Protein AF-A0A7W1EA99-F1 (afdb_monomer)

Mean predicted aligned error: 9.06 Å

Foldseek 3Di:
DVVVVVVVVVVVVVVVVVVCVVVVVVVVVVVVVVVVVVVVVVVVVVLVVCCVPPVPVSVVVVCVVVVD

pLDDT: mean 86.85, std 8.66, range [50.78, 96.06]

Radius of gyration: 24.89 Å; Cα contacts (8 Å, |Δi|>4): 9; chains: 1; bounding box: 43×18×70 Å

Secondary structure (DSSP, 8-state):
-HHHHHHHHHHHHHHHHHHHHHHHHHHHHHHHHHHHHHHHHHHHHHHHHHHHH-HHHHHHHHHHHHT-

Solvent-accessible surface area (backbone atoms only — not comparable to full-atom values): 3710 Å² total; per-residue (Å²): 108,68,72,58,51,51,52,50,51,53,48,51,54,50,51,53,50,51,50,48,54,61,49,47,57,53,48,50,56,51,49,51,51,52,51,52,48,51,52,50,48,50,52,49,51,52,46,51,52,37,40,73,79,38,49,71,59,38,50,52,51,49,36,68,71,65,74,106

Sequence (68 aa):
MLRNLLGLALFAVIALFLLKVVFGGVFLLAGLFFALLKLALLGFVVYLLLRLVAPDTASRIRQAVRGH

Structure (mmCIF, N/CA/C/O backbone):
data_AF-A0A7W1EA99-F1
#
_entry.id   AF-A0A7W1EA99-F1
#
loop_
_atom_site.group_PDB
_atom_site.id
_atom_site.type_symbol
_atom_site.label_atom_id
_atom_site.label_alt_id
_atom_site.label_comp_id
_atom_site.label_asym_id
_atom_site.label_entity_id
_atom_site.label_seq_id
_atom_site.pdbx_PDB_ins_code
_atom_site.Cartn_x
_atom_site.Cartn_y
_atom_site.Cartn_z
_atom_site.occupancy
_atom_site.B_iso_or_equiv
_atom_site.auth_seq_id
_atom_site.auth_comp_id
_atom_site.auth_asym_id
_atom_site.auth_atom_id
_atom_site.pdbx_PDB_model_num
ATOM 1 N N . MET A 1 1 ? 15.082 -3.668 -44.216 1.00 57.97 1 MET A N 1
ATOM 2 C CA . MET A 1 1 ? 13.860 -3.431 -43.409 1.00 57.97 1 MET A CA 1
ATOM 3 C C . MET A 1 1 ? 13.897 -4.121 -42.045 1.00 57.97 1 MET A C 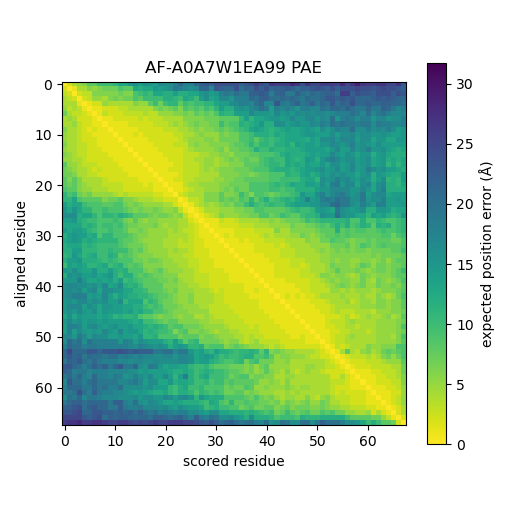1
ATOM 5 O O . MET A 1 1 ? 13.518 -3.486 -41.072 1.00 57.97 1 MET A O 1
ATOM 9 N N . LEU A 1 2 ? 14.456 -5.338 -41.932 1.00 62.88 2 LEU A N 1
ATOM 10 C CA . LEU A 1 2 ? 14.651 -6.043 -40.651 1.00 62.88 2 LEU A CA 1
ATOM 11 C C . LEU A 1 2 ? 15.434 -5.226 -39.597 1.00 62.88 2 LEU A C 1
ATOM 13 O O . LEU A 1 2 ? 15.057 -5.205 -38.434 1.00 62.88 2 LEU A O 1
ATOM 17 N N . ARG A 1 3 ? 16.456 -4.461 -40.014 1.00 71.12 3 ARG A N 1
ATOM 18 C CA . ARG A 1 3 ? 17.201 -3.518 -39.150 1.00 71.12 3 ARG A CA 1
ATOM 19 C C . ARG A 1 3 ? 16.315 -2.424 -38.532 1.00 71.12 3 ARG A C 1
ATOM 21 O O . ARG A 1 3 ? 16.522 -2.054 -37.385 1.00 71.12 3 ARG A O 1
ATOM 28 N N . ASN A 1 4 ? 15.321 -1.933 -39.277 1.00 80.19 4 ASN A N 1
ATOM 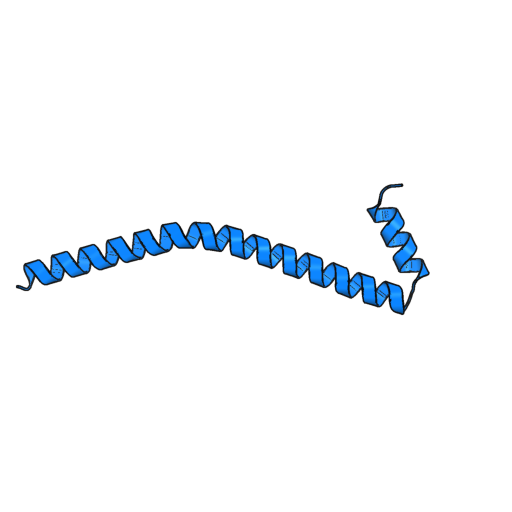29 C CA . ASN A 1 4 ? 14.378 -0.922 -38.784 1.00 80.19 4 ASN A CA 1
ATOM 30 C C . ASN A 1 4 ? 13.332 -1.550 -37.85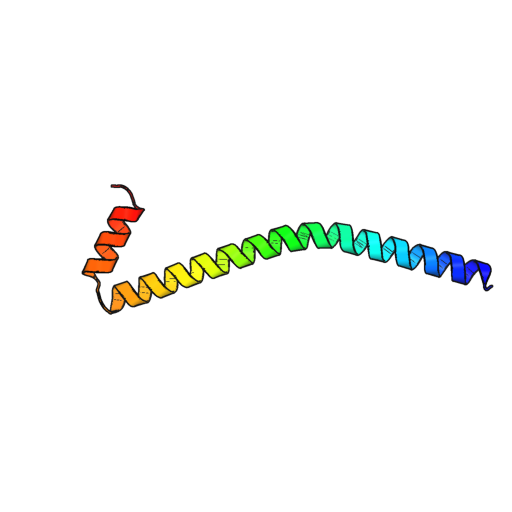0 1.00 80.19 4 ASN A C 1
ATOM 32 O O . ASN A 1 4 ? 12.941 -0.941 -36.862 1.00 80.19 4 ASN A O 1
ATOM 36 N N . LEU A 1 5 ? 12.931 -2.794 -38.135 1.00 85.94 5 LEU A N 1
ATOM 37 C CA . LEU A 1 5 ? 12.023 -3.574 -37.295 1.00 85.94 5 LEU A CA 1
ATOM 38 C C . LEU A 1 5 ? 12.662 -3.937 -35.944 1.00 85.94 5 LEU A C 1
ATOM 40 O O . LEU A 1 5 ? 12.009 -3.822 -34.916 1.00 85.94 5 LEU A O 1
ATOM 44 N N . LEU A 1 6 ? 13.949 -4.303 -35.935 1.00 87.31 6 LEU A N 1
ATOM 45 C CA . LEU A 1 6 ? 14.717 -4.554 -34.709 1.00 87.31 6 LEU A CA 1
ATOM 46 C C . LEU A 1 6 ? 14.879 -3.284 -33.863 1.00 87.31 6 LEU A C 1
ATOM 48 O O . LEU A 1 6 ? 14.710 -3.342 -32.649 1.00 87.31 6 LEU A O 1
ATOM 52 N N . GLY A 1 7 ? 15.148 -2.136 -34.496 1.00 89.69 7 GLY A N 1
ATOM 53 C CA . GLY A 1 7 ? 15.197 -0.844 -33.804 1.00 89.69 7 GLY A CA 1
ATOM 54 C C . GLY A 1 7 ? 13.851 -0.461 -33.181 1.00 89.69 7 GLY A C 1
ATOM 55 O O . GLY A 1 7 ? 13.803 -0.060 -32.021 1.00 89.69 7 GLY A O 1
ATOM 56 N N . LEU A 1 8 ? 12.751 -0.662 -33.914 1.00 92.81 8 LEU A N 1
ATOM 57 C CA . LEU A 1 8 ? 11.396 -0.437 -33.406 1.00 92.81 8 LEU A CA 1
ATOM 58 C C . LEU A 1 8 ? 11.046 -1.397 -32.259 1.00 92.81 8 LEU A C 1
ATOM 60 O O . LEU A 1 8 ? 10.475 -0.970 -31.261 1.00 92.81 8 LEU A O 1
ATOM 64 N N . ALA A 1 9 ? 11.409 -2.677 -32.377 1.00 92.50 9 ALA A N 1
ATOM 65 C CA . ALA A 1 9 ? 11.171 -3.677 -31.341 1.00 92.50 9 ALA A CA 1
ATOM 66 C C . ALA A 1 9 ? 11.936 -3.343 -30.053 1.00 92.50 9 ALA A C 1
ATOM 68 O O . ALA A 1 9 ? 11.359 -3.372 -28.968 1.00 92.50 9 ALA A O 1
ATOM 69 N N . LEU A 1 10 ? 13.209 -2.957 -30.171 1.00 94.00 10 LEU A N 1
ATOM 70 C CA . LEU A 1 10 ? 14.016 -2.538 -29.027 1.00 94.00 10 LEU A CA 1
ATOM 71 C C . LEU A 1 10 ? 13.447 -1.270 -28.376 1.00 94.00 10 LEU A C 1
ATOM 73 O O . LEU A 1 10 ? 13.307 -1.212 -27.156 1.00 94.00 10 LEU A O 1
ATOM 77 N N . PHE A 1 11 ? 13.048 -0.285 -29.185 1.00 94.50 11 PHE A N 1
ATOM 78 C CA . PHE A 1 11 ? 12.391 0.926 -28.700 1.00 94.50 11 PHE A CA 1
ATOM 79 C C . PHE A 1 11 ? 11.081 0.617 -27.966 1.00 94.50 11 PHE A C 1
ATOM 81 O O . PHE A 1 11 ? 10.849 1.150 -26.885 1.00 94.50 11 PHE A O 1
ATOM 88 N N . ALA A 1 12 ? 10.253 -0.283 -28.501 1.00 94.62 12 ALA A N 1
ATOM 89 C CA . ALA A 1 12 ? 9.000 -0.686 -27.872 1.00 94.62 12 ALA A CA 1
ATOM 90 C C . ALA A 1 12 ? 9.229 -1.358 -26.510 1.00 94.62 12 ALA A C 1
ATOM 92 O O . ALA A 1 12 ? 8.530 -1.043 -25.548 1.00 94.62 12 ALA A O 1
ATOM 93 N N . VAL A 1 13 ? 10.233 -2.234 -26.397 1.00 96.06 13 VAL A N 1
ATOM 94 C CA . VAL A 1 13 ? 10.599 -2.865 -25.118 1.00 96.06 13 VAL A CA 1
ATOM 95 C C . VAL A 1 13 ? 11.034 -1.814 -24.096 1.00 96.06 13 VAL A C 1
ATOM 97 O O . VAL A 1 13 ? 10.561 -1.835 -22.959 1.00 96.06 13 VAL A O 1
ATOM 100 N N . ILE A 1 14 ? 11.880 -0.863 -24.501 1.00 95.69 14 ILE A N 1
ATOM 101 C CA . ILE A 1 14 ? 12.353 0.221 -23.627 1.00 95.69 14 ILE A CA 1
ATOM 102 C C . ILE A 1 14 ? 11.190 1.129 -23.206 1.00 95.69 14 ILE A C 1
ATOM 104 O O . ILE A 1 14 ? 11.046 1.434 -22.023 1.00 95.69 14 ILE A O 1
ATOM 108 N N . ALA A 1 15 ? 10.327 1.520 -24.145 1.00 94.75 15 ALA A N 1
ATOM 109 C CA . ALA A 1 15 ? 9.167 2.361 -23.876 1.00 94.75 15 ALA A CA 1
ATOM 110 C C . ALA A 1 15 ? 8.182 1.682 -22.912 1.00 94.75 15 ALA A C 1
ATOM 112 O O . ALA A 1 15 ? 7.729 2.308 -21.956 1.00 94.75 15 ALA A O 1
ATOM 113 N N . LEU A 1 16 ? 7.896 0.389 -23.106 1.00 94.19 16 LEU A N 1
ATOM 114 C CA . LEU A 1 16 ? 7.045 -0.387 -22.198 1.00 94.19 16 LEU A CA 1
ATOM 115 C C . LEU A 1 16 ? 7.674 -0.548 -20.812 1.00 94.19 16 LEU A C 1
ATOM 117 O O . LEU A 1 16 ? 6.958 -0.521 -19.811 1.00 94.19 16 LEU A O 1
ATOM 121 N N . PHE A 1 17 ? 8.995 -0.709 -20.736 1.00 93.94 17 PHE A N 1
ATOM 122 C CA . PHE A 1 17 ? 9.701 -0.767 -19.461 1.00 93.94 17 PHE A CA 1
ATOM 123 C C . PHE A 1 17 ? 9.602 0.565 -18.708 1.00 93.94 17 PHE A C 1
ATOM 125 O O . PHE A 1 17 ? 9.181 0.572 -17.552 1.00 93.94 17 PHE A O 1
ATOM 132 N N . LEU A 1 18 ? 9.887 1.694 -19.368 1.00 92.38 18 LEU A N 1
ATOM 133 C CA . LEU A 1 18 ? 9.723 3.028 -18.778 1.00 92.38 18 LEU A CA 1
ATOM 134 C C . LEU A 1 18 ? 8.280 3.274 -18.330 1.00 92.38 18 LEU A C 1
ATOM 136 O O . LEU A 1 18 ? 8.057 3.760 -17.222 1.00 92.38 18 LEU A O 1
ATOM 140 N N . LEU A 1 19 ? 7.303 2.887 -19.153 1.00 91.69 19 LEU A N 1
ATOM 141 C CA . LEU A 1 19 ? 5.888 3.002 -18.817 1.00 91.69 19 LEU A CA 1
ATOM 142 C C . LEU A 1 19 ? 5.564 2.214 -17.541 1.00 91.69 19 LEU A C 1
ATOM 144 O O . LEU A 1 19 ? 4.948 2.750 -16.624 1.00 91.69 19 LEU A O 1
ATOM 148 N N . LYS A 1 20 ? 6.037 0.968 -17.433 1.00 86.69 20 LYS A N 1
ATOM 149 C CA . LYS A 1 20 ? 5.861 0.153 -16.223 1.00 86.69 20 LYS A CA 1
ATOM 150 C C . LYS A 1 20 ? 6.537 0.755 -14.996 1.00 86.69 20 LYS A C 1
ATOM 152 O O . LYS A 1 20 ? 5.980 0.639 -13.914 1.00 86.69 20 LYS A O 1
ATOM 157 N N . VAL A 1 21 ? 7.698 1.390 -15.136 1.00 86.38 21 VAL A N 1
ATOM 158 C CA . VAL A 1 21 ? 8.392 2.036 -14.010 1.00 86.38 21 VAL A CA 1
ATOM 159 C C . VAL A 1 21 ? 7.618 3.263 -13.524 1.00 86.38 21 VAL A C 1
ATOM 161 O O . VAL A 1 21 ? 7.343 3.385 -12.331 1.00 86.38 21 VAL A O 1
ATOM 164 N N . VAL A 1 22 ? 7.203 4.134 -14.448 1.00 86.38 22 VAL A N 1
ATOM 165 C CA . VAL A 1 22 ? 6.450 5.357 -14.127 1.00 86.38 22 VAL A CA 1
ATOM 166 C C . VAL A 1 22 ? 5.097 5.013 -13.506 1.00 86.38 22 VAL A C 1
ATOM 168 O O . VAL A 1 22 ? 4.761 5.503 -12.429 1.00 86.38 22 VAL A O 1
ATOM 171 N N . PHE A 1 23 ? 4.335 4.122 -14.142 1.00 84.56 23 PHE A N 1
ATOM 172 C CA . PHE A 1 23 ? 3.035 3.717 -13.616 1.00 84.56 23 PHE A CA 1
ATOM 173 C C . PHE A 1 23 ? 3.164 2.804 -12.392 1.00 84.56 23 PHE A C 1
ATOM 175 O O . PHE A 1 23 ? 2.350 2.910 -11.484 1.00 84.56 23 PHE A O 1
ATOM 182 N N . GLY A 1 24 ? 4.200 1.970 -12.292 1.00 81.88 24 GLY A N 1
ATOM 183 C CA . GLY A 1 24 ? 4.430 1.088 -11.143 1.00 81.88 24 GLY A CA 1
ATOM 184 C C . GLY A 1 24 ? 4.604 1.847 -9.826 1.00 81.88 24 GLY A C 1
ATOM 185 O O . GLY A 1 24 ? 4.020 1.455 -8.816 1.00 81.88 24 GLY A O 1
ATOM 186 N N . GLY A 1 25 ? 5.324 2.975 -9.842 1.00 77.81 25 GLY A N 1
ATOM 187 C CA . GLY A 1 25 ? 5.457 3.8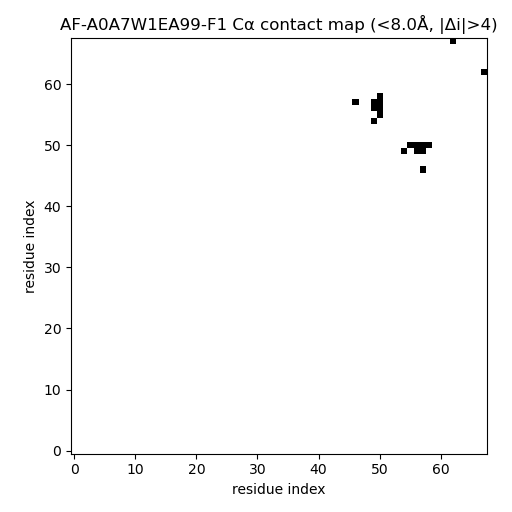46 -8.668 1.00 77.81 25 GLY A CA 1
ATOM 188 C C . GLY A 1 25 ? 4.127 4.473 -8.231 1.00 77.81 25 GLY A C 1
ATOM 189 O O . GLY A 1 25 ? 3.793 4.473 -7.046 1.00 77.81 25 GLY A O 1
ATOM 190 N N . VAL A 1 26 ? 3.320 4.938 -9.190 1.00 80.44 26 VAL A N 1
ATOM 191 C CA . VAL A 1 26 ? 1.984 5.504 -8.922 1.00 80.44 26 VAL A CA 1
ATOM 192 C C . VAL A 1 26 ? 1.018 4.431 -8.404 1.00 80.44 26 VAL A C 1
ATOM 194 O O . VAL A 1 26 ? 0.274 4.667 -7.451 1.00 80.44 26 VAL A O 1
ATOM 197 N N . PHE A 1 27 ? 1.066 3.226 -8.976 1.00 80.31 27 PHE A N 1
ATOM 198 C CA . PHE A 1 27 ? 0.251 2.088 -8.548 1.00 80.31 27 PHE A CA 1
ATOM 199 C C . PHE A 1 27 ? 0.616 1.584 -7.148 1.00 80.31 27 PHE A C 1
ATOM 201 O O . PHE A 1 27 ? -0.266 1.091 -6.448 1.00 80.31 27 PHE A O 1
ATOM 208 N N . LEU A 1 28 ? 1.867 1.736 -6.708 1.00 84.81 28 LEU A N 1
ATOM 209 C CA . LEU A 1 28 ? 2.274 1.397 -5.342 1.00 84.81 28 LEU A CA 1
ATOM 210 C C . LEU A 1 28 ? 1.588 2.293 -4.306 1.00 84.81 28 LEU A C 1
ATOM 212 O O . LEU A 1 28 ? 0.992 1.789 -3.354 1.00 84.81 28 LEU A O 1
ATOM 216 N N . LEU A 1 29 ? 1.622 3.611 -4.515 1.00 86.25 29 LEU A N 1
ATOM 217 C CA . LEU A 1 29 ? 0.965 4.570 -3.622 1.00 86.25 29 LEU A CA 1
ATOM 218 C C . LEU A 1 29 ? -0.556 4.407 -3.644 1.00 86.25 29 LEU A C 1
ATOM 220 O O . LEU A 1 29 ? -1.187 4.368 -2.588 1.00 86.25 29 LEU A O 1
ATOM 224 N N . ALA A 1 30 ? -1.139 4.245 -4.834 1.00 88.69 30 ALA A N 1
ATOM 225 C CA . ALA A 1 30 ? -2.566 3.977 -4.971 1.00 88.69 30 ALA A CA 1
ATOM 226 C C . ALA A 1 30 ? -2.955 2.656 -4.285 1.00 88.69 30 ALA A C 1
ATOM 228 O O . ALA A 1 30 ? -3.934 2.608 -3.545 1.00 88.69 30 ALA A O 1
ATOM 229 N N . GLY A 1 31 ? -2.167 1.594 -4.469 1.00 88.19 31 GLY A N 1
ATOM 230 C CA . GLY A 1 31 ? -2.385 0.294 -3.837 1.00 88.19 31 GLY A CA 1
ATOM 231 C C . GLY A 1 31 ? -2.335 0.372 -2.313 1.00 88.19 31 GLY A C 1
ATOM 232 O O . GLY A 1 31 ? -3.223 -0.164 -1.648 1.00 88.19 31 GLY A O 1
ATOM 233 N N . LEU A 1 32 ? -1.359 1.096 -1.759 1.00 90.75 32 LEU A N 1
ATOM 234 C CA . LEU A 1 32 ? -1.262 1.332 -0.319 1.00 90.75 32 LEU A CA 1
ATOM 235 C C . LEU A 1 32 ? -2.462 2.132 0.202 1.00 90.75 32 LEU A C 1
ATOM 237 O O . LEU A 1 32 ? -3.060 1.751 1.207 1.00 90.75 32 LEU A O 1
ATOM 241 N N . PHE A 1 33 ? -2.860 3.191 -0.505 1.00 93.25 33 PHE A N 1
ATOM 242 C CA . PHE A 1 33 ? -4.044 3.973 -0.158 1.00 93.25 33 PHE A CA 1
ATOM 243 C C . PHE A 1 33 ? -5.308 3.104 -0.130 1.00 93.25 33 PHE A C 1
ATOM 245 O O . PHE A 1 33 ? -6.042 3.119 0.856 1.00 93.25 33 PHE A O 1
ATOM 252 N N . PHE A 1 34 ? -5.535 2.278 -1.156 1.00 94.12 34 PHE A N 1
ATOM 253 C CA . PHE A 1 34 ? -6.671 1.354 -1.188 1.00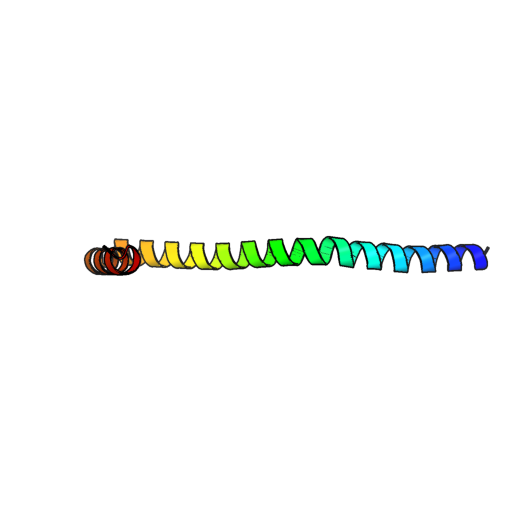 94.12 34 PHE A CA 1
ATOM 254 C C . PHE A 1 34 ? -6.594 0.275 -0.103 1.00 94.12 34 PHE A C 1
ATOM 256 O O . PHE A 1 34 ? -7.632 -0.115 0.434 1.00 94.12 34 PHE A O 1
ATOM 263 N N . ALA A 1 35 ? -5.400 -0.211 0.240 1.00 92.44 35 ALA A N 1
ATOM 264 C CA . ALA A 1 35 ? -5.219 -1.175 1.322 1.00 92.44 35 ALA A CA 1
ATOM 265 C C . ALA A 1 35 ? -5.594 -0.566 2.682 1.00 92.44 35 ALA A C 1
ATOM 267 O O . ALA A 1 35 ? -6.367 -1.164 3.433 1.00 92.44 35 ALA A O 1
ATOM 268 N N . LEU A 1 36 ? -5.120 0.652 2.962 1.00 94.69 36 LEU A N 1
ATOM 269 C CA . LEU A 1 36 ? -5.489 1.401 4.164 1.00 94.69 36 LEU A CA 1
ATOM 270 C C . LEU A 1 36 ? -6.985 1.720 4.187 1.00 94.69 36 LEU A C 1
ATOM 272 O O . LEU A 1 36 ? -7.626 1.563 5.223 1.00 94.69 36 LEU A O 1
ATOM 276 N N . LEU A 1 37 ? -7.563 2.095 3.044 1.00 95.50 37 LEU A N 1
ATOM 277 C CA . LEU A 1 37 ? -8.992 2.370 2.928 1.00 95.50 37 LEU A CA 1
ATOM 278 C C . LEU A 1 37 ? -9.831 1.119 3.216 1.00 95.50 37 LEU A C 1
ATOM 280 O O . LEU A 1 37 ? -10.812 1.204 3.950 1.00 95.50 37 LEU A O 1
ATOM 284 N N . LYS A 1 38 ? -9.429 -0.052 2.703 1.00 94.62 38 LYS A N 1
ATOM 285 C CA . LYS A 1 38 ? -10.074 -1.337 3.022 1.00 94.62 38 LYS A CA 1
ATOM 286 C C . LYS A 1 38 ? -9.995 -1.651 4.513 1.00 94.62 38 LYS A C 1
ATOM 288 O O . LYS A 1 38 ? -10.998 -2.064 5.091 1.00 94.62 38 LYS A O 1
ATOM 293 N N . LEU A 1 39 ? -8.835 -1.439 5.135 1.00 93.69 39 LEU A N 1
ATOM 294 C CA . LEU A 1 39 ? -8.649 -1.667 6.569 1.00 93.69 39 LEU A CA 1
ATOM 295 C C . LEU A 1 39 ? -9.529 -0.725 7.405 1.00 93.69 39 LEU A C 1
ATOM 297 O O . LEU A 1 39 ? -10.212 -1.168 8.327 1.00 93.69 39 LEU A O 1
ATOM 301 N N . ALA A 1 40 ? -9.559 0.560 7.050 1.00 93.25 40 ALA A N 1
ATOM 302 C CA . ALA A 1 40 ? -10.394 1.561 7.704 1.00 93.25 40 ALA A CA 1
ATOM 303 C C . ALA A 1 40 ? -11.887 1.244 7.545 1.00 93.25 40 ALA A C 1
ATOM 305 O O . ALA A 1 40 ? -12.643 1.328 8.513 1.00 93.25 40 ALA A O 1
ATOM 306 N N . LEU A 1 41 ? -12.307 0.821 6.348 1.00 95.31 41 LEU A N 1
ATOM 307 C CA . LEU A 1 41 ? -13.683 0.415 6.081 1.00 95.31 41 LEU A CA 1
ATOM 308 C C . LEU A 1 41 ? -14.067 -0.815 6.909 1.00 95.31 41 LEU A C 1
ATOM 310 O O . LEU A 1 41 ? -15.138 -0.832 7.507 1.00 95.31 41 LEU A O 1
ATOM 314 N N . LEU A 1 42 ? -13.184 -1.812 7.003 1.00 94.19 42 LEU A N 1
ATOM 315 C CA . LEU A 1 42 ? -13.409 -2.985 7.844 1.00 94.19 42 LEU A CA 1
ATOM 316 C C . LEU A 1 42 ? -13.551 -2.587 9.320 1.00 94.19 42 LEU A C 1
ATOM 318 O O . LEU A 1 42 ? -14.516 -2.987 9.967 1.00 94.19 42 LEU A O 1
ATOM 322 N N . GLY A 1 43 ? -12.644 -1.751 9.835 1.00 90.56 43 GLY A N 1
ATOM 323 C CA . GLY A 1 43 ? -12.728 -1.226 11.200 1.00 90.56 43 GLY A CA 1
ATOM 324 C C . GLY A 1 43 ? -14.025 -0.453 11.456 1.00 90.56 43 GLY A C 1
ATOM 325 O O . GLY A 1 43 ? -14.640 -0.605 12.511 1.00 90.56 43 GLY A O 1
ATOM 326 N N . PHE A 1 44 ? -14.495 0.314 10.470 1.00 91.06 44 PHE A N 1
ATOM 327 C CA . PHE A 1 44 ? -15.765 1.033 10.538 1.00 91.06 44 PHE A CA 1
ATOM 328 C C . PHE A 1 44 ? -16.978 0.096 10.560 1.00 91.06 44 PHE A C 1
ATOM 330 O O . PHE A 1 44 ? -17.876 0.283 11.380 1.00 91.06 44 PHE A O 1
ATOM 337 N N . VAL A 1 45 ? -16.999 -0.931 9.706 1.00 94.00 45 VAL A N 1
ATOM 338 C CA . VAL A 1 45 ? -18.073 -1.938 9.689 1.00 94.00 45 VAL A CA 1
ATOM 339 C C . VAL A 1 45 ? -18.112 -2.696 11.014 1.00 94.00 45 VAL A C 1
ATOM 341 O O . VAL A 1 45 ? -19.178 -2.821 11.612 1.00 94.00 45 VAL A O 1
ATOM 344 N N . VAL A 1 46 ? -16.956 -3.131 11.523 1.00 91.50 46 VAL A N 1
ATOM 345 C CA . VAL A 1 46 ? -16.854 -3.791 12.833 1.00 91.50 46 VAL A CA 1
ATOM 346 C C . VAL A 1 46 ? -17.350 -2.867 13.948 1.00 91.50 46 VAL A C 1
ATOM 348 O O . VAL A 1 46 ? -18.131 -3.297 14.794 1.00 91.50 46 VAL A O 1
ATOM 351 N N . TYR A 1 47 ? -16.970 -1.587 13.928 1.00 88.44 47 TYR A N 1
ATOM 352 C CA . TYR A 1 47 ? -17.461 -0.603 14.893 1.00 88.44 47 TYR A CA 1
ATOM 353 C C . TYR A 1 47 ? -18.981 -0.416 14.818 1.00 88.44 47 TYR A C 1
ATOM 355 O O . TYR A 1 47 ? -19.639 -0.327 15.853 1.00 88.44 47 TYR A O 1
ATOM 363 N N . LEU A 1 48 ? -19.553 -0.363 13.612 1.00 90.19 48 LEU A N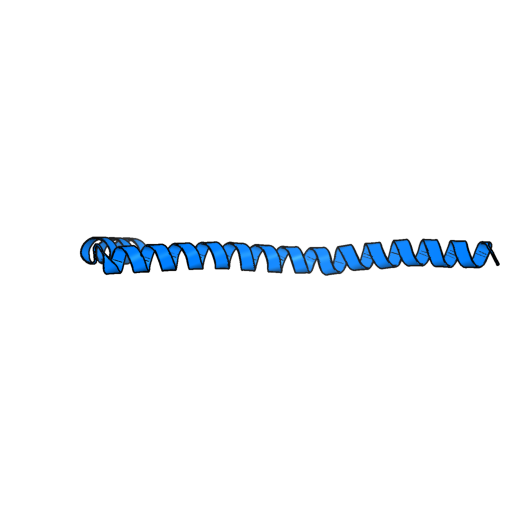 1
ATOM 364 C CA . LEU A 1 48 ? -20.999 -0.257 13.422 1.00 90.19 48 LEU A CA 1
ATOM 365 C C . LEU A 1 48 ? -21.737 -1.481 13.960 1.00 90.19 48 LEU A C 1
ATOM 367 O O . LEU A 1 48 ? -22.732 -1.319 14.663 1.00 90.19 48 LEU A O 1
ATOM 371 N N . LEU A 1 49 ? -21.235 -2.685 13.677 1.00 92.38 49 LEU A N 1
ATOM 372 C CA . LEU A 1 49 ? -21.808 -3.926 14.197 1.00 92.38 49 LEU A CA 1
ATOM 373 C C . LEU A 1 49 ? -21.734 -3.972 15.726 1.00 92.38 49 LEU A C 1
ATOM 375 O O . LEU A 1 49 ? -22.741 -4.236 16.380 1.00 92.38 49 LEU A O 1
ATOM 379 N N . LEU A 1 50 ? -20.577 -3.631 16.304 1.00 89.81 50 LEU A N 1
ATOM 380 C CA . LEU A 1 50 ? -20.423 -3.520 17.755 1.00 89.81 50 LEU A CA 1
ATOM 381 C C . LEU A 1 50 ? -21.370 -2.477 18.341 1.00 89.81 50 LEU A C 1
ATOM 383 O O . LEU A 1 50 ? -21.975 -2.722 19.374 1.00 89.81 50 LEU A O 1
ATOM 387 N N . ARG A 1 51 ? -21.549 -1.333 17.678 1.00 86.75 51 ARG A N 1
ATOM 388 C CA . ARG A 1 51 ? -22.479 -0.295 18.130 1.00 86.75 51 ARG A CA 1
ATOM 389 C C . ARG A 1 51 ? -23.936 -0.761 18.100 1.00 86.75 51 ARG A C 1
ATOM 391 O O . ARG A 1 51 ? -24.707 -0.309 18.940 1.00 86.75 51 ARG A O 1
ATOM 398 N N . LEU A 1 52 ? -24.304 -1.624 17.153 1.00 89.38 52 LEU A N 1
ATOM 399 C CA . LEU A 1 52 ? -25.662 -2.149 17.019 1.00 89.38 52 LEU A CA 1
ATOM 400 C C . LEU A 1 52 ? -25.969 -3.233 18.063 1.00 89.38 52 LEU A C 1
ATOM 402 O O . LEU A 1 52 ? -27.059 -3.242 18.622 1.00 89.38 52 LEU A O 1
ATOM 406 N N . VAL A 1 53 ? -25.012 -4.128 18.328 1.00 92.12 53 VAL A N 1
ATOM 407 C CA . VAL A 1 53 ? -25.201 -5.271 19.241 1.00 92.12 53 VAL A CA 1
ATOM 408 C C . VAL A 1 53 ? -24.857 -4.919 20.694 1.00 92.12 53 VAL A C 1
ATOM 410 O O . VAL A 1 53 ? -25.515 -5.387 21.616 1.00 92.12 53 VAL A O 1
ATOM 413 N N . ALA A 1 54 ? -23.832 -4.095 20.909 1.00 83.81 54 ALA A N 1
ATOM 414 C CA . ALA A 1 54 ? -23.264 -3.784 22.220 1.00 83.81 54 ALA A CA 1
ATOM 415 C C . ALA A 1 54 ? -22.824 -2.302 22.298 1.00 83.81 54 ALA A C 1
ATOM 417 O O . ALA A 1 54 ? -21.624 -1.987 22.247 1.00 83.81 54 ALA A O 1
ATOM 418 N N . PRO A 1 55 ? -23.778 -1.362 22.433 1.00 82.75 55 PRO A N 1
ATOM 419 C CA . PRO A 1 55 ? -23.490 0.074 22.430 1.00 82.75 55 PRO A CA 1
ATOM 420 C C . PRO A 1 55 ? -22.524 0.502 23.548 1.00 82.75 55 PRO A C 1
ATOM 422 O O . PRO A 1 55 ? -21.692 1.384 23.322 1.00 82.75 55 PRO A O 1
ATOM 425 N N . ASP A 1 56 ? -22.561 -0.163 24.708 1.00 83.38 56 ASP A N 1
ATOM 426 C CA . ASP A 1 56 ? -21.645 0.091 25.830 1.00 83.38 56 ASP A CA 1
ATOM 427 C C . ASP A 1 56 ? -20.201 -0.337 25.543 1.00 83.38 56 ASP A C 1
ATOM 429 O O . ASP A 1 56 ? -19.246 0.292 25.999 1.00 83.38 56 ASP A O 1
ATOM 433 N N . THR A 1 57 ? -19.997 -1.3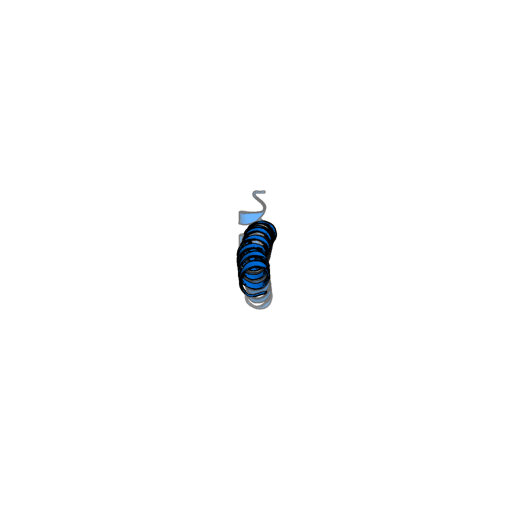89 24.751 1.00 83.50 57 THR A N 1
ATOM 434 C CA . THR A 1 57 ? -18.649 -1.799 24.337 1.00 83.50 57 THR A CA 1
ATOM 435 C C . THR A 1 57 ? -18.103 -0.838 23.283 1.00 83.50 57 THR A C 1
ATOM 437 O O . THR A 1 57 ? -16.942 -0.428 23.346 1.00 83.50 57 TH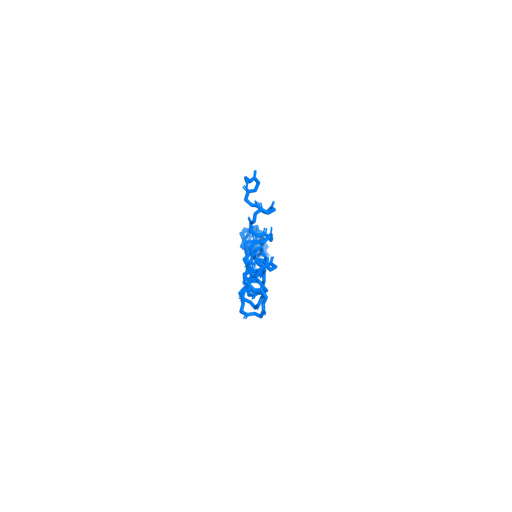R A O 1
ATOM 440 N N . ALA A 1 58 ? -18.954 -0.389 22.357 1.00 82.00 58 ALA A N 1
ATOM 441 C CA . ALA A 1 58 ? -18.587 0.608 21.355 1.00 82.00 58 ALA A CA 1
ATOM 442 C C . ALA A 1 58 ? -18.267 1.991 21.963 1.00 82.00 58 ALA A C 1
ATOM 444 O O . ALA A 1 58 ? -17.451 2.730 21.398 1.00 82.00 58 ALA A O 1
ATOM 445 N N . SER A 1 59 ? -18.881 2.359 23.094 1.00 81.31 59 SER A N 1
ATOM 446 C CA . SER A 1 59 ? -18.584 3.612 23.803 1.00 81.31 59 SER A CA 1
ATOM 447 C C . SER A 1 59 ? -17.219 3.562 24.498 1.00 81.31 59 SER A C 1
ATOM 449 O O . SER A 1 59 ? -16.431 4.495 24.337 1.00 81.31 59 SER A O 1
ATOM 451 N N . ARG A 1 60 ? -16.880 2.442 25.152 1.00 82.75 60 ARG A N 1
ATOM 452 C CA . ARG A 1 60 ? -15.559 2.216 25.766 1.00 82.75 60 ARG A CA 1
ATOM 453 C C . ARG A 1 60 ? -14.429 2.208 24.741 1.00 82.75 60 ARG A C 1
ATOM 455 O O . ARG A 1 60 ? -13.406 2.846 24.965 1.00 82.75 60 ARG A O 1
ATOM 462 N N . ILE A 1 61 ? -14.626 1.557 23.590 1.00 83.06 61 ILE A N 1
ATOM 463 C CA . ILE A 1 61 ? -13.647 1.587 22.487 1.00 83.06 61 ILE A CA 1
ATOM 464 C C . ILE A 1 61 ? -13.460 3.022 21.984 1.00 83.06 61 ILE A C 1
ATOM 466 O O . ILE A 1 61 ? -12.334 3.461 21.770 1.00 83.06 61 ILE A O 1
ATOM 470 N N . ARG A 1 62 ? -14.549 3.787 21.833 1.00 83.19 62 ARG A N 1
ATOM 471 C CA . ARG A 1 62 ? -14.468 5.192 21.413 1.00 83.19 62 ARG A CA 1
ATOM 472 C C . ARG A 1 62 ? -13.701 6.050 22.423 1.00 83.19 62 ARG A C 1
ATOM 474 O O . ARG A 1 62 ? -12.944 6.907 21.982 1.00 83.19 62 ARG A O 1
ATOM 481 N N . GLN A 1 63 ? -13.889 5.838 23.725 1.00 86.50 63 GLN A N 1
ATOM 482 C CA . GLN A 1 63 ? -13.137 6.534 24.779 1.00 86.50 63 GLN A CA 1
ATOM 483 C C . GLN A 1 63 ? -11.650 6.158 24.740 1.00 86.50 63 GLN A C 1
ATOM 485 O O . GLN A 1 63 ? -10.801 7.040 24.662 1.00 86.50 63 GLN A O 1
ATOM 490 N N . ALA A 1 64 ? -11.338 4.860 24.660 1.00 85.06 64 ALA A N 1
ATOM 491 C CA . ALA A 1 64 ? -9.963 4.372 24.558 1.00 85.06 64 ALA A CA 1
ATOM 492 C C . ALA A 1 64 ? -9.228 4.909 23.315 1.00 85.06 64 ALA A C 1
ATOM 494 O O . ALA A 1 64 ? -8.050 5.239 23.392 1.00 85.06 64 ALA A O 1
ATOM 495 N N . VAL A 1 65 ? -9.923 5.037 22.178 1.00 82.50 65 VAL A N 1
ATOM 496 C CA . VAL A 1 65 ? -9.354 5.581 20.932 1.00 82.50 65 VAL A CA 1
ATOM 497 C C . VAL A 1 65 ? -9.269 7.113 20.946 1.00 82.50 65 VAL A C 1
ATOM 499 O O . VAL A 1 65 ? -8.335 7.666 20.373 1.00 82.50 65 VAL A O 1
ATOM 502 N N . ARG A 1 66 ? -10.224 7.820 21.572 1.00 84.50 66 ARG A N 1
ATOM 503 C CA . ARG A 1 66 ? -10.205 9.294 21.659 1.00 84.50 66 ARG A CA 1
ATOM 504 C C . ARG A 1 66 ? -9.211 9.836 22.683 1.00 84.50 66 ARG A C 1
ATOM 506 O O . ARG A 1 66 ? -8.897 11.016 22.591 1.00 84.50 66 ARG A O 1
ATOM 513 N N . GLY A 1 67 ? -8.716 9.012 23.606 1.00 68.12 67 GLY A N 1
ATOM 514 C CA . GLY A 1 67 ? -7.654 9.398 24.541 1.00 68.12 67 GLY A CA 1
ATOM 515 C C . GLY A 1 67 ? -8.039 10.498 25.539 1.00 68.12 67 GL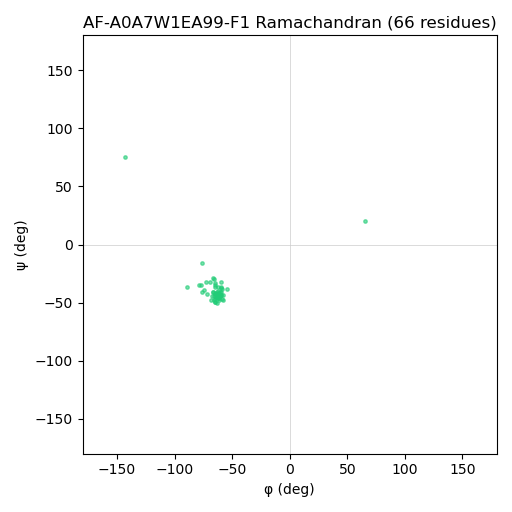Y A C 1
ATOM 516 O O . GLY A 1 67 ? -7.148 11.137 26.090 1.00 68.12 67 GLY A O 1
ATOM 517 N N . HIS A 1 68 ? -9.338 10.718 25.764 1.00 50.78 68 HIS A N 1
ATOM 518 C CA . HIS A 1 68 ? -9.891 11.677 26.723 1.00 50.78 68 HIS A CA 1
ATOM 519 C C . HIS A 1 68 ? -10.948 11.003 27.593 1.00 50.78 68 HIS A C 1
ATOM 521 O O . HIS A 1 68 ? -11.826 10.318 27.010 1.00 50.78 68 HIS A O 1
#